Protein AF-A0A661BFZ1-F1 (afdb_monomer_lite)

Foldseek 3Di:
DPPDPADADPQVRPWGWDFDWDADPPRHTGTRQKTFTPPLVSQWMWGDDPNDIDIDGPPDDPDPPDDDDDD

pLDDT: mean 82.96, std 17.02, range [44.25, 96.38]

Sequence (71 aa):
MMEGNFPKCLKCGEGVLLPLSDYGRDGAPIRYKAWVCSNPDCGFSIRIDNGEVSFGRILSYPSKRQGGSAR

Secondary structure (DSSP, 8-state):
---SPPPB-TTTSSSBEEEEEEE-GGG-EEEEEEEEES-TTT-EEEEEETTEEEEEE--------------

Radius of gyration: 15.7 Å; chains: 1; bounding box: 27×51×29 Å

Structure (mmCIF, N/CA/C/O backbone):
data_AF-A0A661BFZ1-F1
#
_entry.id   AF-A0A661BFZ1-F1
#
loop_
_atom_site.group_PDB
_atom_site.id
_atom_site.type_symbol
_atom_site.label_atom_id
_atom_site.label_alt_id
_atom_site.label_comp_id
_atom_site.label_asym_id
_atom_site.label_entity_id
_atom_site.label_seq_id
_atom_site.pdbx_PDB_ins_code
_atom_site.Cartn_x
_atom_site.Cartn_y
_atom_site.Cartn_z
_atom_site.occupancy
_atom_site.B_iso_or_equiv
_atom_site.auth_seq_id
_atom_site.auth_comp_id
_atom_site.auth_asym_id
_atom_site.auth_atom_id
_atom_site.pdbx_PDB_model_num
ATOM 1 N N . MET A 1 1 ? 19.752 8.149 7.702 1.00 44.97 1 MET A N 1
ATOM 2 C CA . MET A 1 1 ? 18.610 7.233 7.918 1.00 44.97 1 MET A CA 1
ATOM 3 C C . MET A 1 1 ? 17.350 8.064 7.705 1.00 44.97 1 MET A C 1
ATOM 5 O O . MET A 1 1 ? 17.482 9.275 7.602 1.00 44.97 1 MET A O 1
ATOM 9 N N . MET A 1 2 ? 16.167 7.487 7.487 1.00 47.34 2 MET A N 1
ATOM 10 C CA . MET A 1 2 ? 14.969 8.327 7.346 1.00 47.34 2 MET A CA 1
ATOM 11 C C . MET A 1 2 ? 14.511 8.714 8.757 1.00 47.34 2 MET A C 1
ATOM 13 O O . MET A 1 2 ? 13.777 7.970 9.400 1.00 47.34 2 MET A O 1
ATOM 17 N N . GLU A 1 3 ? 15.042 9.825 9.272 1.00 50.00 3 GLU A N 1
ATOM 18 C CA . GLU A 1 3 ? 14.603 10.455 10.519 1.00 50.00 3 GLU A CA 1
ATOM 19 C C . GLU A 1 3 ? 13.189 11.028 10.329 1.00 50.00 3 GLU A C 1
ATOM 21 O O . GLU A 1 3 ? 12.991 12.147 9.860 1.00 50.00 3 GLU A O 1
ATOM 26 N 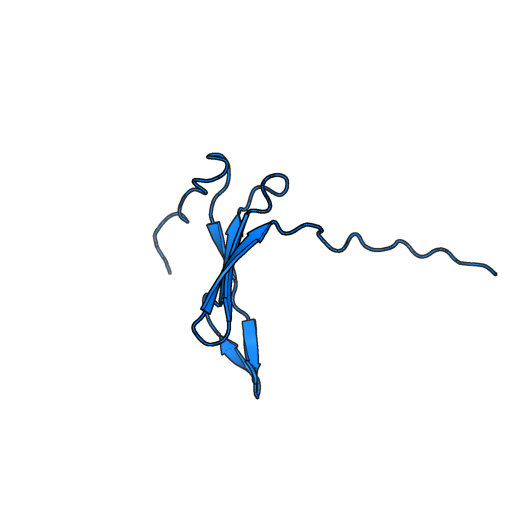N . GLY A 1 4 ? 12.184 10.224 10.658 1.00 65.38 4 GLY A N 1
ATOM 27 C CA . GLY A 1 4 ? 10.783 10.623 10.657 1.00 65.38 4 GLY A CA 1
ATOM 28 C C . GLY A 1 4 ? 9.909 9.408 10.920 1.00 65.38 4 GLY A C 1
ATOM 29 O O . GLY A 1 4 ? 10.016 8.405 10.220 1.00 65.38 4 GLY A O 1
ATOM 30 N N . ASN A 1 5 ? 9.063 9.473 11.947 1.00 84.75 5 ASN A N 1
ATOM 31 C CA . ASN A 1 5 ? 8.091 8.415 12.208 1.00 84.75 5 ASN A CA 1
ATOM 32 C C . ASN A 1 5 ? 7.247 8.162 10.949 1.00 84.75 5 ASN A C 1
ATOM 34 O O . ASN A 1 5 ? 6.831 9.107 10.276 1.00 84.75 5 ASN A O 1
ATOM 38 N N . PHE A 1 6 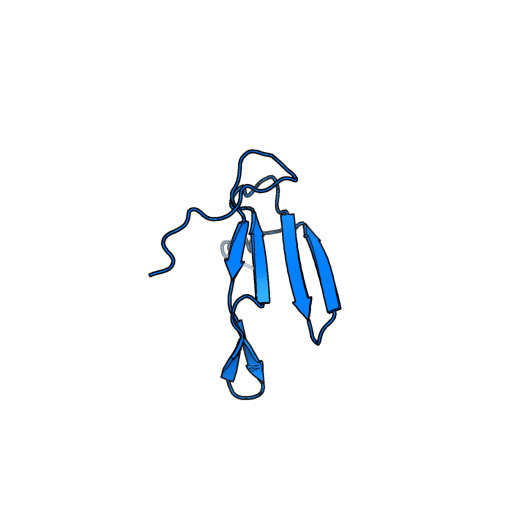? 6.980 6.893 10.639 1.00 92.44 6 PHE A N 1
ATOM 39 C CA . PHE A 1 6 ? 6.077 6.537 9.548 1.00 92.44 6 PHE A CA 1
ATOM 40 C C . PHE A 1 6 ? 4.693 7.188 9.750 1.00 92.44 6 PHE A C 1
ATOM 42 O O . PHE A 1 6 ? 4.237 7.322 10.891 1.00 92.44 6 PHE A O 1
ATOM 49 N N . PRO A 1 7 ? 4.006 7.602 8.668 1.00 94.00 7 PRO A N 1
ATOM 50 C CA . PRO A 1 7 ? 2.733 8.296 8.767 1.00 94.00 7 PRO A CA 1
ATOM 51 C C . PRO A 1 7 ? 1.677 7.391 9.401 1.00 94.00 7 PRO A C 1
ATOM 53 O O . PRO A 1 7 ? 1.614 6.189 9.129 1.00 94.00 7 PRO A O 1
ATOM 56 N N . LYS A 1 8 ? 0.810 7.979 10.228 1.00 95.38 8 LYS A N 1
ATOM 57 C CA . LYS A 1 8 ? -0.338 7.267 10.798 1.00 95.38 8 LYS A CA 1
ATOM 58 C C . LYS A 1 8 ? -1.269 6.780 9.690 1.00 95.38 8 LYS A C 1
ATOM 60 O O . LYS A 1 8 ? -1.509 7.471 8.700 1.00 95.38 8 LYS A O 1
ATOM 65 N N . CYS A 1 9 ? -1.839 5.598 9.879 1.00 95.25 9 CYS A N 1
ATOM 66 C CA . CYS A 1 9 ? -2.880 5.086 9.009 1.00 95.25 9 CYS A CA 1
ATOM 67 C C . CYS A 1 9 ? -4.189 5.819 9.304 1.00 95.25 9 CYS A C 1
ATOM 69 O O . CYS A 1 9 ? -4.824 5.580 10.325 1.00 95.25 9 CYS A O 1
ATOM 71 N N . LEU A 1 10 ? -4.628 6.674 8.384 1.00 94.50 10 LEU A N 1
ATOM 72 C CA . LEU A 1 10 ? -5.869 7.437 8.547 1.00 94.50 10 LEU A CA 1
ATOM 73 C C . LEU A 1 10 ? -7.143 6.587 8.411 1.00 94.50 10 LEU A C 1
ATOM 75 O O . LEU A 1 10 ? -8.223 7.064 8.733 1.00 94.50 10 LEU A O 1
ATOM 79 N N . LYS A 1 11 ? -7.036 5.327 7.960 1.00 94.31 11 LYS A N 1
ATOM 80 C CA . LYS A 1 11 ? -8.186 4.417 7.870 1.00 94.31 11 LYS A CA 1
ATOM 81 C C . LYS A 1 11 ? -8.622 3.885 9.238 1.00 94.31 11 LYS A C 1
ATOM 83 O O . LYS A 1 11 ? -9.816 3.796 9.482 1.00 94.31 11 LYS A O 1
ATOM 88 N N . CYS A 1 12 ? -7.674 3.492 10.096 1.00 95.00 12 CYS A N 1
ATOM 89 C CA . CYS A 1 12 ? -7.981 2.991 11.444 1.00 95.00 12 CYS A CA 1
ATOM 90 C C . CYS A 1 12 ? -7.565 3.940 12.571 1.00 95.00 12 CYS A C 1
ATOM 92 O O . CYS A 1 12 ? -8.036 3.780 13.685 1.00 95.00 12 CYS A O 1
ATOM 94 N N . GLY A 1 13 ? -6.664 4.894 12.326 1.00 95.50 13 GLY A N 1
ATOM 95 C CA . GLY A 1 13 ? -6.129 5.797 13.350 1.00 95.50 13 GLY A CA 1
ATOM 96 C C . GLY A 1 13 ? -5.113 5.168 14.315 1.00 95.50 13 GLY A C 1
ATOM 97 O O . GLY A 1 13 ? -4.416 5.903 15.010 1.00 95.50 13 GLY A O 1
ATOM 98 N N . GLU A 1 14 ? -4.988 3.839 14.337 1.00 95.06 14 GLU A N 1
ATOM 99 C CA . GLU A 1 14 ? -4.164 3.095 15.303 1.00 95.06 14 GLU A CA 1
ATOM 100 C C . GLU A 1 14 ? -2.780 2.707 14.765 1.00 95.06 14 GLU A C 1
ATOM 102 O O . GLU A 1 14 ? -1.782 2.797 15.475 1.00 95.06 14 GLU A O 1
ATOM 107 N N . GLY A 1 15 ? -2.709 2.256 13.508 1.00 94.19 15 GLY A N 1
ATOM 108 C CA . GLY A 1 15 ? -1.465 1.787 12.895 1.00 94.19 15 GLY A CA 1
ATOM 109 C C . GLY A 1 15 ? -0.659 2.896 12.219 1.00 94.19 15 GLY A C 1
ATOM 110 O O . GLY A 1 15 ? -1.123 4.025 12.055 1.00 94.19 15 GLY A O 1
ATOM 111 N N . VAL A 1 16 ? 0.529 2.546 11.733 1.00 96.38 16 VAL A N 1
ATOM 112 C CA . VAL A 1 16 ? 1.341 3.370 10.820 1.00 96.38 16 VAL A CA 1
ATOM 113 C C . VAL A 1 16 ? 1.433 2.704 9.450 1.00 96.38 16 VAL A C 1
ATOM 115 O O . VAL A 1 16 ? 1.269 1.489 9.342 1.00 96.38 16 VAL A O 1
ATOM 118 N N . LEU A 1 17 ? 1.655 3.476 8.387 1.00 95.38 17 LEU A N 1
ATOM 119 C CA . LEU A 1 17 ? 1.871 2.931 7.048 1.00 95.38 17 LEU A CA 1
ATOM 120 C C . LEU A 1 17 ? 3.353 2.603 6.857 1.00 95.38 17 LEU A C 1
ATOM 122 O O . LEU A 1 17 ? 4.199 3.494 6.847 1.00 95.38 17 LEU A O 1
ATOM 126 N N . LEU A 1 18 ? 3.653 1.321 6.684 1.00 95.00 18 LEU A N 1
ATOM 127 C CA . LEU A 1 18 ? 4.999 0.804 6.488 1.00 95.00 18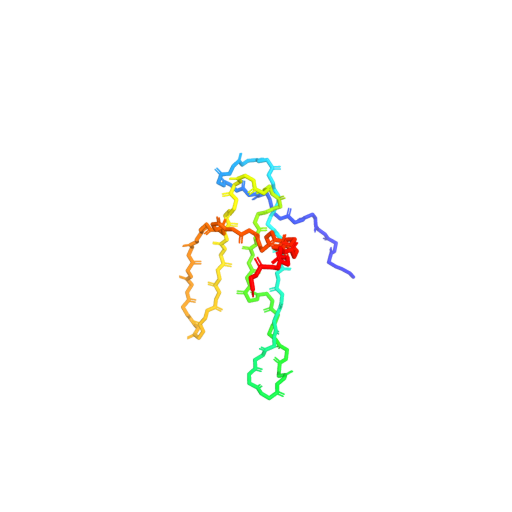 LEU A CA 1
ATOM 128 C C . LEU A 1 18 ? 5.314 0.697 4.990 1.00 95.00 18 LEU A C 1
ATOM 130 O O . LEU A 1 18 ? 4.548 0.049 4.268 1.00 95.00 18 LEU A O 1
ATOM 134 N N . PRO A 1 19 ? 6.423 1.287 4.513 1.00 94.31 19 PRO A N 1
ATOM 135 C CA . PRO A 1 19 ? 6.846 1.152 3.129 1.00 94.31 19 PRO A CA 1
ATOM 136 C C . PRO A 1 19 ? 7.399 -0.249 2.851 1.00 94.31 19 PRO A C 1
ATOM 138 O O . PRO A 1 19 ? 8.310 -0.719 3.531 1.00 94.31 19 PRO A O 1
ATOM 141 N N . LEU A 1 20 ? 6.903 -0.882 1.794 1.00 93.12 20 LEU A N 1
ATOM 142 C CA . LEU A 1 20 ? 7.399 -2.146 1.269 1.00 93.12 20 LEU A CA 1
ATOM 143 C C . LEU A 1 20 ? 8.046 -1.923 -0.097 1.00 93.12 20 LEU A C 1
ATOM 145 O O . LEU A 1 20 ? 7.536 -1.191 -0.949 1.00 93.12 20 LEU A O 1
ATOM 149 N N . SER A 1 21 ? 9.190 -2.569 -0.285 1.00 93.00 21 SER A N 1
ATOM 150 C CA . SER A 1 21 ? 9.923 -2.605 -1.548 1.00 93.00 21 SER A CA 1
ATOM 151 C C . SER A 1 21 ? 9.854 -4.011 -2.133 1.00 93.00 21 SER A C 1
ATOM 153 O O . SER A 1 21 ? 9.591 -4.973 -1.412 1.00 93.00 21 SER A O 1
ATOM 155 N N . ASP A 1 22 ? 10.074 -4.116 -3.433 1.00 92.81 22 ASP A N 1
ATOM 156 C CA . ASP A 1 22 ? 9.990 -5.361 -4.191 1.00 92.81 22 ASP A CA 1
ATOM 157 C C . ASP A 1 22 ? 11.093 -5.386 -5.258 1.00 92.81 22 ASP A C 1
ATOM 159 O O . ASP A 1 22 ? 11.856 -4.424 -5.398 1.00 92.81 22 ASP A O 1
ATOM 163 N N . TYR A 1 23 ? 11.161 -6.459 -6.034 1.00 92.50 23 TYR A N 1
ATOM 164 C CA . TYR A 1 23 ? 12.039 -6.568 -7.190 1.00 92.50 23 TYR A CA 1
ATOM 165 C C . TYR A 1 23 ? 11.208 -6.683 -8.470 1.00 92.50 23 TYR A C 1
ATOM 167 O O . TYR A 1 23 ? 10.225 -7.417 -8.547 1.00 92.50 23 TYR A O 1
ATOM 175 N N . GLY A 1 24 ? 11.580 -5.893 -9.470 1.00 86.38 24 GLY A N 1
ATOM 176 C CA . GLY A 1 24 ? 10.986 -5.902 -10.797 1.00 86.38 24 GLY A CA 1
ATOM 177 C C . GLY A 1 24 ? 11.584 -6.975 -11.697 1.00 86.38 24 GLY A C 1
ATOM 178 O O . GLY A 1 24 ? 12.284 -7.889 -11.257 1.00 86.38 24 GLY A O 1
ATOM 179 N N . ARG A 1 25 ? 11.328 -6.827 -13.000 1.00 87.44 25 ARG A N 1
ATOM 180 C CA . ARG A 1 25 ? 11.986 -7.636 -14.029 1.00 87.44 25 ARG A CA 1
ATOM 181 C C . ARG A 1 25 ? 13.510 -7.501 -13.895 1.00 87.44 25 ARG A C 1
ATOM 183 O O . ARG A 1 25 ? 14.007 -6.444 -13.508 1.00 87.44 25 ARG A O 1
ATOM 190 N N . ASP A 1 26 ? 14.217 -8.599 -14.145 1.00 92.44 26 ASP A N 1
ATOM 191 C CA . ASP A 1 26 ? 15.682 -8.693 -14.062 1.00 92.44 26 ASP A CA 1
ATOM 192 C C . ASP A 1 26 ? 16.268 -8.346 -12.679 1.00 92.44 26 ASP A C 1
ATOM 194 O O . ASP A 1 26 ? 17.438 -7.996 -12.552 1.00 92.44 26 ASP A O 1
ATOM 198 N N . GLY A 1 27 ? 15.455 -8.441 -11.618 1.00 90.81 27 GLY A N 1
ATOM 199 C CA . GLY A 1 27 ? 15.897 -8.166 -10.250 1.00 90.81 27 GLY A CA 1
ATOM 200 C C . GLY A 1 27 ? 16.114 -6.681 -9.955 1.00 90.81 27 GLY A C 1
ATOM 201 O O . GLY A 1 27 ? 16.732 -6.345 -8.944 1.00 90.81 27 GLY A O 1
ATOM 202 N N . ALA A 1 28 ? 15.612 -5.780 -10.807 1.00 91.69 28 ALA A N 1
ATOM 203 C CA . ALA A 1 28 ? 15.717 -4.346 -10.573 1.00 91.69 28 ALA A CA 1
ATOM 204 C C . ALA A 1 28 ? 14.997 -3.960 -9.262 1.00 91.69 28 ALA A C 1
ATOM 206 O O . ALA A 1 28 ? 13.826 -4.305 -9.090 1.00 91.69 28 ALA A O 1
ATOM 207 N N . PRO A 1 29 ? 15.643 -3.247 -8.324 1.00 91.75 29 PRO A N 1
ATOM 208 C CA . PRO A 1 29 ? 15.011 -2.885 -7.061 1.00 91.75 29 PRO A CA 1
ATOM 209 C C . PRO A 1 29 ? 13.893 -1.857 -7.281 1.00 91.75 29 PRO A C 1
ATOM 211 O O . PRO A 1 29 ? 14.127 -0.778 -7.826 1.00 91.75 29 PRO A O 1
ATOM 214 N 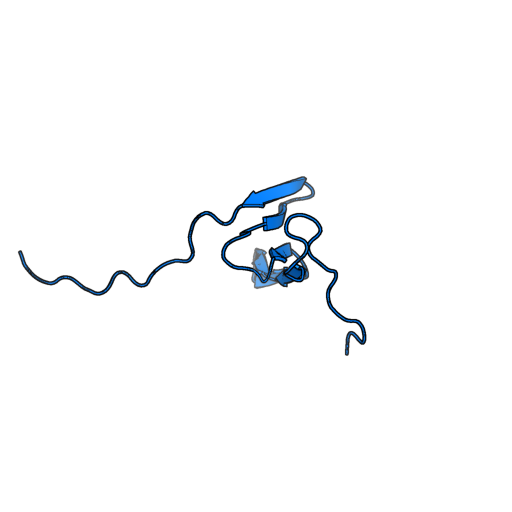N . ILE A 1 30 ? 12.690 -2.155 -6.791 1.00 91.56 30 ILE A N 1
ATOM 215 C CA . ILE A 1 30 ? 11.541 -1.245 -6.790 1.00 91.56 30 ILE A CA 1
ATOM 216 C C . ILE A 1 30 ? 11.288 -0.799 -5.354 1.00 91.56 30 ILE A C 1
ATOM 218 O O . ILE A 1 30 ? 10.731 -1.529 -4.532 1.00 91.56 30 ILE A O 1
ATOM 222 N N . ARG A 1 31 ? 11.699 0.427 -5.041 1.00 91.56 31 ARG A N 1
ATOM 223 C CA . ARG A 1 31 ? 11.469 1.015 -3.719 1.00 91.56 31 ARG A CA 1
ATOM 224 C C . ARG A 1 31 ? 10.041 1.528 -3.599 1.00 91.56 31 ARG A C 1
ATOM 226 O O . ARG A 1 31 ? 9.505 2.080 -4.553 1.00 91.56 31 ARG A O 1
ATOM 233 N N . TYR A 1 32 ? 9.465 1.388 -2.407 1.00 90.31 32 TYR A N 1
ATOM 234 C CA . TYR A 1 32 ? 8.161 1.971 -2.060 1.00 90.31 32 TYR A CA 1
ATOM 235 C C . TYR A 1 32 ? 7.006 1.521 -2.967 1.00 90.31 32 TYR A C 1
ATOM 237 O O . TYR A 1 32 ? 6.062 2.274 -3.198 1.00 90.31 32 TYR A O 1
ATOM 245 N N . LYS A 1 33 ? 7.067 0.279 -3.463 1.00 93.06 33 LYS A N 1
ATOM 246 C CA . LYS A 1 33 ? 6.033 -0.311 -4.324 1.00 93.06 33 LYS A CA 1
ATOM 247 C C . LYS A 1 33 ? 4.685 -0.429 -3.612 1.00 93.06 33 LYS A C 1
ATOM 249 O O . LYS A 1 33 ? 3.637 -0.386 -4.251 1.00 93.06 33 LYS A O 1
ATOM 254 N N . ALA A 1 34 ? 4.702 -0.584 -2.291 1.00 94.56 34 ALA A N 1
ATOM 255 C CA . ALA A 1 34 ? 3.490 -0.607 -1.492 1.00 94.56 34 ALA A CA 1
ATOM 256 C C . ALA A 1 34 ? 3.680 0.072 -0.136 1.00 94.56 34 ALA A C 1
ATOM 258 O O . ALA A 1 34 ? 4.792 0.188 0.371 1.00 94.56 34 ALA A O 1
ATOM 259 N N . TRP A 1 35 ? 2.567 0.482 0.461 1.00 95.31 35 TRP A N 1
ATOM 260 C CA . TRP A 1 35 ? 2.470 0.943 1.839 1.00 95.31 35 TRP A CA 1
ATOM 261 C C . TRP A 1 35 ? 1.377 0.150 2.537 1.00 95.31 35 TRP A C 1
ATOM 263 O O . TRP A 1 35 ? 0.274 0.036 2.006 1.00 95.31 35 TRP A O 1
ATOM 273 N N . VAL A 1 36 ? 1.667 -0.404 3.710 1.00 95.31 36 VAL A N 1
ATOM 274 C CA . VAL A 1 36 ? 0.748 -1.301 4.424 1.00 95.31 36 VAL A CA 1
ATOM 275 C C . VAL A 1 36 ? 0.561 -0.833 5.857 1.00 95.31 36 VAL A C 1
ATOM 277 O O . VAL A 1 36 ? 1.525 -0.469 6.524 1.00 95.31 36 VAL A O 1
ATOM 280 N N . CYS A 1 37 ? -0.677 -0.840 6.342 1.00 95.62 37 CYS A N 1
ATOM 281 C CA . CYS A 1 37 ? -0.965 -0.547 7.738 1.00 95.62 37 CYS A CA 1
ATOM 282 C C . CYS A 1 37 ? -0.353 -1.612 8.658 1.00 95.62 37 CYS A C 1
ATOM 284 O O . CYS A 1 37 ? -0.559 -2.806 8.458 1.00 95.62 37 CYS A O 1
ATOM 286 N N . SER A 1 38 ? 0.346 -1.171 9.702 1.00 93.56 38 SER A N 1
ATOM 287 C CA . SER A 1 38 ? 0.918 -2.043 10.729 1.00 93.56 38 SER A CA 1
ATOM 288 C C . SER A 1 38 ? -0.127 -2.729 11.615 1.00 93.56 38 SER A C 1
ATOM 290 O O . SER A 1 38 ? 0.216 -3.676 12.314 1.00 93.56 38 SER A O 1
ATOM 292 N N . ASN A 1 39 ? -1.380 -2.253 11.622 1.00 93.25 39 ASN A N 1
ATOM 293 C CA . ASN A 1 39 ? -2.473 -2.917 12.328 1.00 93.25 39 ASN A CA 1
ATOM 294 C C . ASN A 1 39 ? -3.008 -4.082 11.456 1.00 93.25 39 ASN A C 1
ATOM 296 O O . ASN A 1 39 ? -3.607 -3.815 10.403 1.00 93.25 39 ASN A O 1
ATOM 300 N N . PRO A 1 40 ? -2.838 -5.352 11.884 1.00 89.69 40 PRO A N 1
ATOM 301 C CA . PRO A 1 40 ? -3.250 -6.523 11.109 1.00 89.69 40 PRO A CA 1
ATOM 302 C C . PRO A 1 40 ? -4.768 -6.603 10.886 1.00 89.69 40 PRO A C 1
ATOM 304 O O . PRO A 1 40 ? -5.193 -7.095 9.842 1.00 89.69 40 PRO A O 1
ATOM 307 N N . ASP A 1 41 ? -5.583 -6.059 11.793 1.00 92.00 41 ASP A N 1
ATOM 308 C CA . ASP A 1 41 ? -7.045 -6.059 11.658 1.00 92.00 41 ASP A CA 1
ATOM 309 C C . ASP A 1 41 ? -7.522 -5.028 10.621 1.00 92.00 41 ASP A C 1
ATOM 311 O O . ASP A 1 41 ? -8.532 -5.224 9.931 1.00 92.00 41 ASP A O 1
ATOM 315 N N . CYS A 1 42 ? -6.762 -3.938 10.447 1.00 92.88 42 CYS A N 1
ATOM 316 C CA . CYS A 1 42 ? -7.048 -2.906 9.452 1.00 92.88 42 CYS A CA 1
ATOM 317 C C . CYS A 1 42 ? -6.832 -3.435 8.028 1.00 92.88 42 CYS A C 1
ATOM 319 O O . CYS A 1 42 ? -7.681 -3.256 7.142 1.00 92.88 42 CYS A O 1
ATOM 321 N N . GLY A 1 43 ? -5.668 -4.052 7.804 1.00 91.06 43 GLY A N 1
ATOM 322 C CA . GLY A 1 43 ? -5.244 -4.591 6.514 1.00 91.06 43 GLY A CA 1
ATOM 323 C C . GLY A 1 43 ? -5.134 -3.557 5.389 1.00 91.06 43 GLY A C 1
ATOM 324 O O . GLY A 1 43 ? -4.991 -3.950 4.240 1.00 91.06 43 GLY A O 1
ATOM 325 N N . PHE A 1 44 ? -5.240 -2.250 5.652 1.00 95.44 44 PHE A N 1
ATOM 326 C CA . PHE A 1 44 ? -5.183 -1.231 4.599 1.00 95.44 44 PHE A CA 1
ATOM 327 C C . PHE A 1 44 ? -3.846 -1.243 3.862 1.00 95.44 44 PHE A C 1
ATOM 329 O O . PHE A 1 44 ? -2.790 -1.290 4.492 1.00 95.44 44 PHE A O 1
ATOM 336 N N . SER A 1 45 ? -3.903 -1.142 2.537 1.00 94.81 45 SER A N 1
ATOM 337 C CA . SER A 1 45 ? -2.719 -1.063 1.690 1.00 94.81 45 SER A CA 1
ATOM 338 C C . SER A 1 45 ? -2.894 -0.082 0.537 1.00 94.81 45 SER A C 1
ATOM 340 O O . SER A 1 45 ? -3.977 -0.002 -0.043 1.00 94.81 45 SER A O 1
ATOM 342 N N . ILE A 1 46 ? -1.804 0.577 0.156 1.00 94.94 46 ILE A N 1
ATOM 343 C CA . ILE A 1 46 ? -1.654 1.358 -1.077 1.00 94.94 46 ILE A CA 1
ATOM 344 C C . ILE A 1 46 ? -0.591 0.652 -1.919 1.00 94.94 46 ILE A C 1
ATOM 346 O O . ILE A 1 46 ? 0.444 0.270 -1.371 1.00 94.94 46 ILE A O 1
ATOM 350 N N . ARG A 1 47 ? -0.825 0.440 -3.213 1.00 93.38 47 ARG A N 1
ATOM 351 C CA . ARG A 1 47 ? 0.118 -0.256 -4.107 1.00 93.38 47 ARG A CA 1
ATOM 352 C C . ARG A 1 47 ? 0.285 0.514 -5.407 1.00 93.38 47 ARG A C 1
ATOM 354 O O . ARG A 1 47 ? -0.660 1.165 -5.849 1.00 93.38 47 ARG A O 1
ATOM 361 N N . ILE A 1 48 ? 1.478 0.431 -5.985 1.00 92.12 48 ILE A N 1
ATOM 362 C CA . ILE A 1 48 ? 1.813 1.004 -7.287 1.00 92.12 48 ILE A CA 1
ATOM 363 C C . ILE A 1 48 ? 2.189 -0.132 -8.228 1.00 92.12 48 ILE A C 1
ATOM 365 O O . ILE A 1 48 ? 3.155 -0.856 -7.974 1.00 92.12 48 ILE A O 1
ATOM 369 N N . ASP A 1 49 ? 1.469 -0.236 -9.337 1.00 90.06 49 ASP A N 1
ATOM 370 C CA . ASP A 1 49 ? 1.711 -1.229 -10.375 1.00 90.06 49 ASP A CA 1
ATOM 371 C C . ASP A 1 49 ? 1.700 -0.525 -11.736 1.00 90.06 49 ASP A C 1
ATOM 373 O O . ASP A 1 49 ? 0.689 0.024 -12.155 1.00 90.06 49 ASP A O 1
ATOM 377 N N . ASN A 1 50 ? 2.850 -0.486 -12.419 1.00 88.38 50 ASN A N 1
ATOM 378 C CA . ASN A 1 50 ? 3.004 0.111 -13.757 1.00 88.38 50 ASN A CA 1
ATOM 379 C C . ASN A 1 50 ? 2.407 1.528 -13.926 1.00 88.38 50 ASN A C 1
ATOM 381 O O . ASN A 1 50 ? 1.909 1.870 -14.993 1.00 88.38 50 ASN A O 1
ATOM 385 N N . GLY A 1 51 ? 2.483 2.366 -12.888 1.00 87.06 51 GLY A N 1
ATOM 386 C CA . GLY A 1 51 ? 1.962 3.739 -12.908 1.00 87.06 51 GLY A CA 1
ATOM 387 C C . GLY A 1 51 ? 0.526 3.885 -12.401 1.00 87.06 51 GLY A C 1
ATOM 388 O O . GLY A 1 51 ? 0.071 5.010 -12.208 1.00 87.06 51 GLY A O 1
ATOM 389 N N . GLU A 1 52 ? -0.164 2.784 -12.113 1.00 93.19 52 GLU A N 1
ATOM 390 C CA . GLU A 1 52 ? -1.482 2.801 -11.487 1.00 93.19 52 GLU A CA 1
ATOM 391 C C . GLU A 1 52 ? -1.369 2.678 -9.969 1.00 93.19 52 GLU A C 1
ATOM 393 O O . GLU A 1 52 ? -0.575 1.894 -9.443 1.00 93.19 52 GLU A O 1
ATOM 398 N N . VAL A 1 53 ? -2.186 3.457 -9.257 1.00 93.38 53 VAL A N 1
ATOM 399 C CA . VAL A 1 53 ? -2.280 3.415 -7.796 1.00 93.38 53 VAL A CA 1
ATOM 400 C C . VAL A 1 53 ? -3.566 2.708 -7.405 1.00 93.38 53 VAL A C 1
ATOM 402 O O . VAL A 1 53 ? -4.656 3.128 -7.792 1.00 93.38 53 VAL A O 1
ATOM 405 N N . SER A 1 54 ? -3.444 1.667 -6.585 1.00 93.88 54 SER A N 1
ATOM 406 C CA . SER A 1 54 ? -4.585 0.940 -6.034 1.00 93.88 54 SER A CA 1
ATOM 407 C C . SER A 1 54 ? -4.636 1.025 -4.509 1.00 93.88 54 SER A C 1
ATOM 409 O O . SER A 1 54 ? -3.614 1.021 -3.817 1.00 93.88 54 SER A O 1
ATOM 411 N N . PHE A 1 55 ? -5.858 1.081 -3.979 1.00 94.25 55 PHE A N 1
ATOM 412 C CA . PHE A 1 55 ? -6.150 0.985 -2.551 1.00 94.25 55 PHE A CA 1
ATOM 413 C C . PHE A 1 55 ? -6.794 -0.371 -2.264 1.00 94.25 55 PHE A C 1
ATOM 415 O O . PHE A 1 55 ? -7.689 -0.801 -2.988 1.00 94.25 55 PHE A O 1
ATOM 422 N N . GLY A 1 56 ? -6.364 -1.049 -1.201 1.00 87.75 56 GLY A N 1
ATOM 423 C CA . GLY A 1 56 ? -6.808 -2.410 -0.905 1.00 87.75 56 GLY A CA 1
ATOM 424 C C . GLY A 1 56 ? -6.909 -2.736 0.581 1.00 87.75 56 GLY A C 1
ATOM 425 O O . GLY A 1 56 ? -6.540 -1.943 1.455 1.00 87.75 56 GLY A O 1
ATOM 426 N N . ARG A 1 57 ? -7.432 -3.936 0.854 1.00 80.50 57 ARG A N 1
ATOM 427 C CA . ARG A 1 57 ? -7.320 -4.623 2.142 1.00 80.50 57 ARG A CA 1
ATOM 428 C C . ARG A 1 57 ? -6.543 -5.917 1.913 1.00 80.50 57 ARG A C 1
ATOM 430 O O . ARG A 1 57 ? -6.918 -6.700 1.047 1.00 80.50 57 ARG A O 1
ATOM 437 N N . ILE A 1 58 ? -5.480 -6.154 2.668 1.00 74.00 58 ILE A N 1
ATOM 438 C CA . ILE A 1 58 ? -4.809 -7.450 2.720 1.00 74.00 58 ILE A CA 1
ATOM 439 C C . ILE A 1 58 ? -5.778 -8.400 3.421 1.00 74.00 58 ILE A C 1
ATOM 441 O O . ILE A 1 58 ? -5.996 -8.299 4.624 1.00 74.00 58 ILE A O 1
ATOM 445 N N . LEU A 1 59 ? -6.427 -9.265 2.642 1.00 62.56 59 LEU A N 1
ATOM 446 C CA . LEU A 1 59 ? -7.490 -10.148 3.130 1.00 62.56 59 LEU A CA 1
ATOM 447 C C . LEU A 1 59 ? -6.957 -11.381 3.876 1.00 62.56 59 LEU A C 1
ATOM 449 O O . LEU A 1 59 ? -7.721 -12.044 4.569 1.00 62.56 59 LEU A O 1
ATOM 453 N N . SER A 1 60 ? -5.662 -11.691 3.769 1.00 57.53 60 SER A N 1
ATOM 454 C CA . SER A 1 60 ? -5.060 -12.831 4.464 1.00 57.53 60 SER A CA 1
ATOM 455 C C . SER A 1 60 ? -3.536 -12.733 4.507 1.00 57.53 60 SER A C 1
ATOM 457 O O . SER A 1 60 ? -2.894 -12.641 3.459 1.00 57.53 60 SER A O 1
ATOM 459 N N . TYR A 1 61 ? -2.950 -12.845 5.700 1.00 58.12 61 TYR A N 1
ATOM 460 C CA . TYR A 1 61 ? -1.577 -13.331 5.829 1.00 58.12 61 TYR A CA 1
ATOM 461 C C . TYR A 1 61 ? -1.580 -14.828 5.496 1.00 58.12 61 TYR A C 1
ATOM 463 O O . TYR A 1 61 ? -2.523 -15.517 5.899 1.00 58.12 61 TYR A O 1
ATOM 471 N N . PRO A 1 62 ? -0.578 -15.365 4.777 1.00 52.06 62 PRO A N 1
ATOM 472 C CA . PRO A 1 62 ? -0.450 -16.804 4.628 1.00 52.06 62 PRO A CA 1
ATOM 473 C C . PRO A 1 62 ? -0.219 -17.406 6.018 1.00 52.06 62 PRO A C 1
ATOM 475 O O . PRO A 1 62 ? 0.899 -17.461 6.524 1.00 52.06 62 PRO A O 1
ATOM 478 N N . SER A 1 63 ? -1.300 -17.842 6.660 1.00 54.41 63 SER A N 1
ATOM 479 C CA . SER A 1 63 ? -1.238 -18.796 7.755 1.00 54.41 63 SER A CA 1
ATOM 480 C C . SER A 1 63 ? -0.488 -20.003 7.205 1.00 54.41 63 SER A C 1
ATOM 482 O O . SER A 1 63 ? -0.898 -20.563 6.182 1.00 54.41 63 SER A O 1
ATOM 484 N N . LYS A 1 64 ? 0.643 -20.372 7.823 1.00 50.00 64 LYS A N 1
ATOM 485 C CA . LYS A 1 64 ? 1.268 -21.673 7.569 1.00 50.00 64 LYS A CA 1
ATOM 486 C C . LYS A 1 64 ? 0.142 -22.702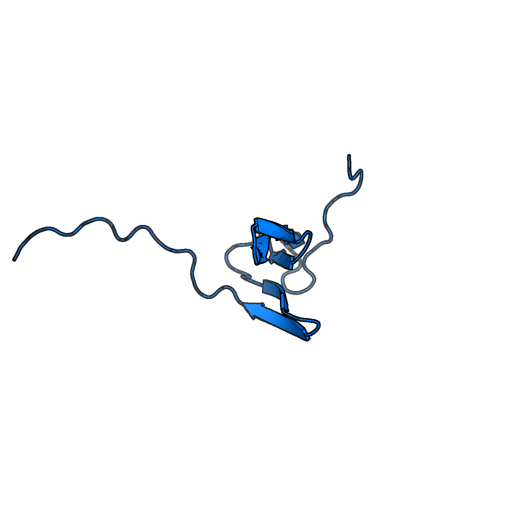 7.643 1.00 50.00 64 LYS A C 1
ATOM 488 O O . LYS A 1 64 ? -0.377 -22.948 8.729 1.00 50.00 64 LYS A O 1
ATOM 493 N N . ARG A 1 65 ? -0.229 -23.314 6.512 1.00 53.44 65 ARG A N 1
ATOM 494 C CA . ARG A 1 65 ? -0.976 -24.569 6.553 1.00 53.44 65 ARG A CA 1
ATOM 495 C C . ARG A 1 65 ? -0.058 -25.534 7.294 1.00 53.44 65 ARG A C 1
ATOM 497 O O . ARG A 1 65 ? 0.959 -25.953 6.746 1.00 53.44 65 ARG A O 1
ATOM 504 N N . GLN A 1 66 ? -0.342 -25.779 8.571 1.00 52.03 66 GLN A N 1
ATOM 505 C CA . GLN A 1 66 ? 0.281 -26.881 9.286 1.00 52.03 66 GLN A CA 1
ATOM 506 C C . GLN A 1 66 ? -0.007 -28.140 8.469 1.00 52.03 66 GLN A C 1
ATOM 508 O O . GLN A 1 66 ? -1.127 -28.330 7.992 1.00 52.03 66 GLN A O 1
ATOM 513 N N . GLY A 1 67 ? 1.033 -28.936 8.231 1.00 54.22 67 GLY A N 1
ATOM 514 C CA . GLY A 1 67 ? 0.913 -30.184 7.495 1.00 54.22 67 GLY A CA 1
ATOM 515 C C . GLY A 1 67 ? -0.163 -31.078 8.107 1.00 54.22 67 GLY A C 1
ATOM 516 O O . GLY A 1 67 ? -0.206 -31.269 9.318 1.00 54.22 67 GLY A O 1
ATOM 517 N N . GLY A 1 68 ? -1.012 -31.631 7.246 1.00 44.25 68 GLY A N 1
ATOM 518 C CA . GLY A 1 68 ? -1.893 -32.747 7.554 1.00 44.25 68 GLY A CA 1
ATOM 519 C C . GLY A 1 68 ? -1.529 -33.901 6.633 1.00 44.25 68 GLY A C 1
ATOM 520 O O . GLY A 1 68 ? -1.833 -33.861 5.445 1.00 44.25 68 GLY A O 1
ATOM 521 N N . SER A 1 69 ? -0.814 -34.872 7.193 1.00 65.19 69 SER A N 1
ATOM 522 C CA . SER A 1 69 ? -0.540 -36.187 6.614 1.00 65.19 69 SER A CA 1
ATOM 523 C C . SER A 1 69 ? -1.829 -37.012 6.460 1.00 65.19 69 SER A C 1
ATOM 525 O O . SER A 1 69 ? -2.796 -36.779 7.184 1.00 65.19 69 SER A O 1
ATOM 527 N N . ALA A 1 70 ? -1.748 -38.027 5.595 1.00 53.19 70 ALA A N 1
ATOM 528 C CA . ALA A 1 70 ? -2.638 -39.178 5.410 1.00 53.19 70 ALA A CA 1
ATOM 529 C C . ALA A 1 70 ? -3.917 -38.971 4.576 1.00 5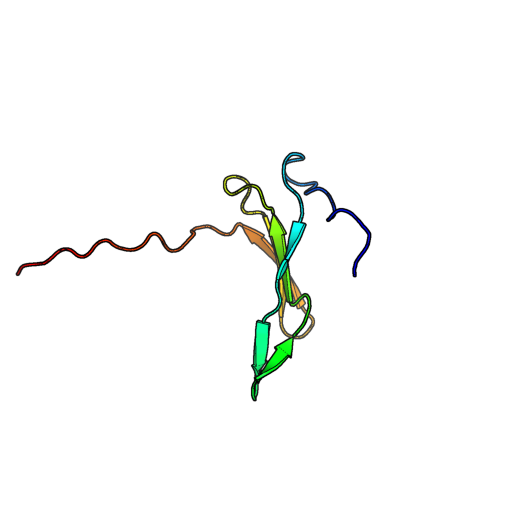3.19 70 ALA A C 1
ATOM 531 O O . ALA A 1 70 ? -4.973 -38.615 5.099 1.00 53.19 70 ALA A O 1
ATOM 532 N N . ARG A 1 71 ? -3.838 -39.354 3.294 1.00 48.94 71 ARG A N 1
ATOM 533 C CA . ARG A 1 71 ? -4.464 -40.595 2.798 1.00 48.94 71 ARG A CA 1
ATOM 534 C C . ARG A 1 71 ? -3.544 -41.271 1.793 1.00 48.94 71 ARG A C 1
ATOM 536 O O . ARG A 1 71 ? -2.885 -40.522 1.041 1.00 48.94 71 ARG A O 1
#